Protein AF-A0A7V7T1B3-F1 (afdb_monomer_lite)

Structure (mmCIF, N/CA/C/O backbone):
data_AF-A0A7V7T1B3-F1
#
_entry.id   AF-A0A7V7T1B3-F1
#
loop_
_atom_site.group_PDB
_atom_site.id
_atom_site.type_symbol
_atom_site.label_atom_id
_atom_site.label_alt_id
_atom_site.label_comp_id
_atom_site.label_asym_id
_atom_site.label_entity_id
_atom_site.label_seq_id
_atom_site.pdbx_PDB_ins_code
_atom_site.Cartn_x
_atom_site.Cartn_y
_atom_site.Cartn_z
_atom_site.occupancy
_atom_site.B_iso_or_equiv
_atom_site.auth_seq_id
_atom_site.auth_comp_id
_atom_site.auth_asym_id
_atom_site.auth_atom_id
_atom_site.pdbx_PDB_model_num
ATOM 1 N N . MET A 1 1 ? -8.221 16.786 64.136 1.00 40.62 1 MET A N 1
ATOM 2 C CA . MET A 1 1 ? -9.327 16.725 63.156 1.00 40.62 1 MET A CA 1
ATOM 3 C C . MET A 1 1 ? -8.790 16.160 61.850 1.00 40.62 1 MET A C 1
ATOM 5 O O . MET A 1 1 ? -7.935 16.781 61.239 1.00 40.62 1 MET A O 1
ATOM 9 N N . LYS A 1 2 ? -9.221 14.949 61.478 1.00 42.09 2 LYS A N 1
ATOM 10 C CA . LYS A 1 2 ? -8.968 14.3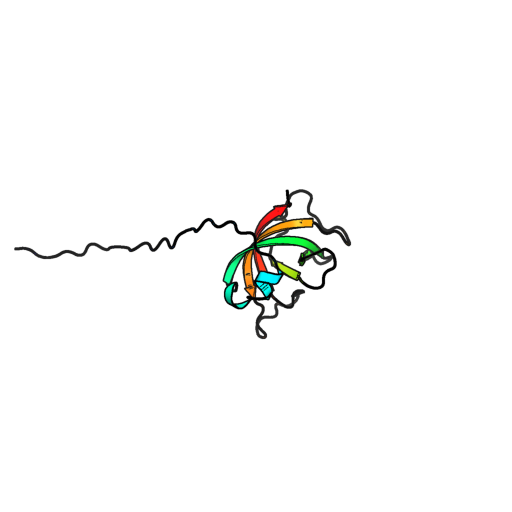33 60.164 1.00 42.09 2 LYS A CA 1
ATOM 11 C C . LYS A 1 2 ? -9.886 14.993 59.128 1.00 42.09 2 LYS A C 1
ATOM 13 O O . LYS A 1 2 ? -11.065 15.125 59.444 1.00 42.09 2 LYS A O 1
ATOM 18 N N . LYS A 1 3 ? -9.356 15.385 57.960 1.00 41.81 3 LYS A N 1
ATOM 19 C CA . LYS A 1 3 ? -10.028 15.752 56.682 1.00 41.81 3 LYS A CA 1
ATOM 20 C C . LYS A 1 3 ? -8.954 16.416 55.792 1.00 41.81 3 LYS A C 1
ATOM 22 O O . LYS A 1 3 ? -8.226 17.247 56.303 1.00 41.81 3 LYS A O 1
ATOM 27 N N . MET A 1 4 ? -8.765 16.149 54.507 1.00 45.78 4 MET A N 1
ATOM 28 C CA . MET A 1 4 ? -9.411 15.236 53.579 1.00 45.78 4 MET A CA 1
ATOM 29 C C . MET A 1 4 ? -8.449 15.057 52.387 1.00 45.78 4 MET A C 1
ATOM 31 O O . MET A 1 4 ? -7.818 16.007 51.933 1.00 45.78 4 MET A O 1
ATOM 35 N N . LEU A 1 5 ? -8.333 13.810 51.947 1.00 47.59 5 LEU A N 1
ATOM 36 C CA . LEU A 1 5 ? -7.672 13.310 50.741 1.00 47.59 5 LEU A CA 1
ATOM 37 C C . LEU A 1 5 ? -8.282 13.951 49.486 1.00 47.59 5 LEU A C 1
ATOM 39 O O . LEU A 1 5 ? -9.501 13.889 49.384 1.00 47.59 5 LEU A O 1
ATOM 43 N N . ILE A 1 6 ? -7.476 14.411 48.518 1.00 54.66 6 ILE A N 1
ATOM 44 C CA . ILE A 1 6 ? -7.747 14.201 47.079 1.00 54.66 6 ILE A CA 1
ATOM 45 C C . ILE A 1 6 ? -6.403 14.017 46.360 1.00 54.66 6 ILE A C 1
ATOM 47 O O . ILE A 1 6 ? -5.783 14.951 45.858 1.00 54.66 6 ILE A O 1
ATOM 51 N N . THR A 1 7 ? -5.946 12.770 46.342 1.00 49.41 7 THR A N 1
ATOM 52 C CA . THR A 1 7 ? -4.875 12.293 45.470 1.00 49.41 7 THR A CA 1
ATOM 53 C C . THR A 1 7 ? -5.457 12.180 44.062 1.00 49.41 7 THR A C 1
ATOM 55 O O . THR A 1 7 ? -6.297 11.316 43.814 1.00 49.41 7 THR A O 1
ATOM 58 N N . TYR A 1 8 ? -5.049 13.054 43.142 1.00 49.12 8 TYR A N 1
ATOM 59 C CA . TYR A 1 8 ? -5.346 12.893 41.718 1.00 49.12 8 TYR A CA 1
ATOM 60 C C . TYR A 1 8 ? -4.586 11.668 41.197 1.00 49.12 8 TYR A C 1
ATOM 62 O O . TYR A 1 8 ? -3.420 11.743 40.815 1.00 49.12 8 TYR A O 1
ATOM 70 N N . ILE A 1 9 ? -5.255 10.517 41.211 1.00 52.91 9 ILE A N 1
ATOM 71 C CA . ILE A 1 9 ? -4.835 9.333 40.469 1.00 52.91 9 ILE A CA 1
ATOM 72 C C . ILE A 1 9 ? -5.116 9.643 39.000 1.00 52.91 9 ILE A C 1
ATOM 74 O O . ILE A 1 9 ? -6.204 9.393 38.486 1.00 52.91 9 ILE A O 1
ATOM 78 N N . ILE A 1 10 ? -4.135 10.236 38.322 1.00 56.66 10 ILE A N 1
ATOM 79 C CA . ILE A 1 10 ? -4.103 10.234 36.863 1.00 56.66 10 ILE A CA 1
ATOM 80 C C . ILE A 1 10 ? -3.784 8.791 36.478 1.00 56.66 10 ILE A C 1
ATOM 82 O O . ILE A 1 10 ? -2.629 8.372 36.439 1.00 56.66 10 ILE A O 1
ATOM 86 N N . ALA A 1 11 ? -4.839 8.007 36.265 1.00 46.81 11 ALA A N 1
ATOM 87 C CA . ALA A 1 11 ? -4.757 6.707 35.630 1.00 46.81 11 ALA A CA 1
ATOM 88 C C . ALA A 1 11 ? -4.307 6.928 34.182 1.00 46.81 11 ALA A C 1
ATOM 90 O O . ALA A 1 11 ? -5.117 7.082 33.268 1.00 46.81 11 ALA A O 1
ATOM 91 N N . ILE A 1 12 ? -2.990 6.988 33.979 1.00 56.41 12 ILE A N 1
ATOM 92 C CA . ILE A 1 12 ? -2.389 6.866 32.659 1.00 56.41 12 ILE A CA 1
ATOM 93 C C . ILE A 1 12 ? -2.634 5.418 32.235 1.00 56.41 12 ILE A C 1
ATOM 95 O O . ILE A 1 12 ? -1.861 4.513 32.544 1.00 56.41 12 ILE A O 1
ATOM 99 N N . PHE A 1 13 ? -3.754 5.199 31.551 1.00 51.97 13 PHE A N 1
ATOM 100 C CA . PHE A 1 13 ? -4.000 4.006 30.757 1.00 51.97 13 PHE A CA 1
ATOM 101 C C . PHE A 1 13 ? -2.987 3.991 29.606 1.00 51.97 13 PHE A C 1
ATOM 103 O O . PHE A 1 13 ? -3.283 4.365 28.474 1.00 51.97 13 PHE A O 1
ATOM 110 N N . ILE A 1 14 ? -1.764 3.542 29.897 1.00 53.47 14 ILE A N 1
ATOM 111 C CA . ILE A 1 14 ? -0.850 3.025 28.882 1.00 53.47 14 ILE A CA 1
ATOM 112 C C . ILE A 1 14 ? -1.411 1.651 28.505 1.00 53.47 14 ILE A C 1
ATOM 114 O O . ILE A 1 14 ? -0.941 0.615 28.970 1.00 53.47 14 ILE A O 1
ATOM 118 N N . ILE A 1 15 ? -2.501 1.645 27.730 1.00 49.38 15 ILE A N 1
ATOM 119 C CA . ILE A 1 15 ? -2.992 0.426 27.087 1.00 49.38 15 ILE A CA 1
ATOM 120 C C . ILE A 1 15 ? -1.842 -0.060 26.214 1.00 49.38 15 ILE A C 1
ATOM 122 O O . ILE A 1 15 ? -1.356 0.656 25.339 1.00 49.38 15 ILE A O 1
ATOM 126 N N . GLY A 1 16 ? -1.353 -1.240 26.581 1.00 41.12 16 GLY A N 1
ATOM 127 C CA . GLY A 1 16 ? -0.029 -1.722 26.253 1.00 41.12 16 GLY A CA 1
ATOM 128 C C . GLY A 1 16 ? 0.325 -1.638 24.775 1.00 41.12 16 GLY A C 1
ATOM 129 O O . GLY A 1 16 ? -0.443 -2.018 23.890 1.00 41.12 16 GLY A O 1
ATOM 130 N N . CYS A 1 17 ? 1.573 -1.252 24.530 1.00 46.88 17 CYS A N 1
ATOM 131 C CA . CYS A 1 17 ? 2.295 -1.669 23.343 1.00 46.88 17 CYS A CA 1
ATOM 132 C C . CYS A 1 17 ? 2.440 -3.196 23.388 1.00 46.88 17 CYS A C 1
ATOM 134 O O . CYS A 1 17 ? 3.463 -3.725 23.821 1.00 46.88 17 CYS A O 1
ATOM 136 N N . SER A 1 18 ? 1.410 -3.923 22.947 1.00 38.62 18 SER A N 1
ATOM 137 C CA . SER A 1 18 ? 1.606 -5.290 22.485 1.00 38.62 18 SER A CA 1
ATOM 138 C C . SER A 1 18 ? 2.481 -5.181 21.245 1.00 38.62 18 SER A C 1
ATOM 140 O O . SER A 1 18 ? 2.028 -4.820 20.161 1.00 38.62 18 SER A O 1
ATOM 142 N N . ASN A 1 19 ? 3.775 -5.418 21.441 1.00 40.50 19 ASN A N 1
ATOM 143 C CA . ASN A 1 19 ? 4.806 -5.411 20.414 1.00 40.50 19 ASN A CA 1
ATOM 144 C C . ASN A 1 19 ? 4.682 -6.676 19.547 1.00 40.50 19 ASN A C 1
ATOM 146 O O . ASN A 1 19 ? 5.651 -7.384 19.292 1.00 40.50 19 ASN A O 1
ATOM 150 N N . ASN A 1 20 ? 3.459 -6.996 19.129 1.00 42.91 20 ASN A N 1
ATOM 151 C CA . ASN A 1 20 ? 3.188 -8.089 18.229 1.00 42.91 20 ASN A CA 1
ATOM 152 C C . ASN A 1 20 ? 3.460 -7.563 16.820 1.00 42.91 20 ASN A C 1
ATOM 154 O O . ASN A 1 20 ? 2.566 -7.047 16.149 1.00 42.91 20 ASN A O 1
ATOM 158 N N . ARG A 1 21 ? 4.723 -7.635 16.382 1.00 58.81 21 ARG A N 1
ATOM 159 C CA . ARG A 1 21 ? 5.131 -7.366 14.991 1.00 58.81 21 ARG A CA 1
ATOM 160 C C . ARG A 1 21 ? 4.640 -8.489 14.068 1.00 58.81 21 ARG A C 1
ATOM 162 O O . ARG A 1 21 ? 5.402 -9.049 13.288 1.00 58.81 21 ARG A O 1
ATOM 169 N N . ASN A 1 22 ? 3.362 -8.836 14.167 1.00 72.25 22 ASN A N 1
ATOM 170 C CA . ASN A 1 22 ? 2.727 -9.752 13.246 1.00 72.25 22 ASN A CA 1
ATOM 171 C C . ASN A 1 22 ? 2.463 -8.984 11.961 1.00 72.25 22 ASN A C 1
ATOM 173 O O . ASN A 1 22 ? 1.529 -8.189 11.866 1.00 72.25 22 ASN A O 1
ATOM 177 N N . THR A 1 23 ? 3.335 -9.214 10.987 1.00 83.50 23 THR A N 1
ATOM 178 C CA . THR A 1 23 ? 3.088 -8.800 9.612 1.00 83.50 23 THR A CA 1
ATOM 179 C C . THR A 1 23 ? 1.833 -9.525 9.133 1.00 83.50 23 THR A C 1
ATOM 181 O O . THR A 1 23 ? 1.788 -10.754 9.133 1.00 83.50 23 THR A O 1
ATOM 184 N N . ILE A 1 24 ? 0.796 -8.773 8.780 1.00 92.50 24 ILE A N 1
ATOM 185 C CA . ILE A 1 24 ? -0.451 -9.312 8.229 1.00 92.50 24 ILE A CA 1
ATOM 186 C C . ILE A 1 24 ? -0.439 -9.196 6.703 1.00 92.50 24 ILE A C 1
ATOM 188 O O . ILE A 1 24 ? 0.307 -8.398 6.137 1.00 92.50 24 ILE A O 1
ATOM 192 N N . THR A 1 25 ? -1.239 -10.017 6.027 1.00 92.75 25 THR A N 1
ATOM 193 C CA . THR A 1 25 ? -1.378 -9.974 4.566 1.00 92.75 25 THR A CA 1
ATOM 194 C C . THR A 1 25 ? -2.415 -8.938 4.148 1.00 92.75 25 THR A C 1
ATOM 196 O O . THR A 1 25 ? -3.326 -8.623 4.913 1.00 92.75 25 THR A O 1
ATOM 199 N N . ILE A 1 26 ? -2.305 -8.448 2.911 1.00 94.75 26 ILE A N 1
ATOM 200 C CA . ILE A 1 26 ? -3.295 -7.538 2.318 1.00 94.75 26 ILE A CA 1
ATOM 201 C C . ILE A 1 26 ? -4.682 -8.191 2.286 1.00 94.75 26 ILE A C 1
ATOM 203 O O . ILE A 1 26 ? -5.634 -7.570 2.741 1.00 94.75 26 ILE A O 1
ATOM 207 N N . SER A 1 27 ? -4.789 -9.463 1.872 1.00 94.12 27 SER A N 1
ATOM 208 C CA . SER A 1 27 ? -6.068 -10.194 1.900 1.00 94.12 27 SER A CA 1
ATOM 209 C C . SER A 1 27 ? -6.696 -10.191 3.286 1.00 94.12 27 SER A C 1
ATOM 211 O O . SER A 1 27 ? -7.857 -9.856 3.423 1.00 94.12 27 SER A O 1
ATOM 213 N N . LYS A 1 28 ? -5.917 -10.442 4.347 1.00 94.62 28 LYS A N 1
ATOM 214 C CA . LYS A 1 28 ? -6.454 -10.442 5.713 1.00 94.62 28 LYS A CA 1
ATOM 215 C C . LYS A 1 28 ? -6.993 -9.076 6.140 1.00 94.62 28 LYS A C 1
ATOM 217 O O . LYS A 1 28 ? -7.943 -9.032 6.920 1.00 94.62 28 LYS A O 1
ATOM 222 N N . VAL A 1 29 ? -6.366 -7.991 5.677 1.00 95.19 29 VAL A N 1
ATOM 223 C CA . VAL A 1 29 ? -6.855 -6.624 5.910 1.00 95.19 29 VAL A CA 1
ATOM 224 C C . VAL A 1 29 ? -8.192 -6.427 5.208 1.00 95.19 29 VAL A C 1
ATOM 226 O O . VAL A 1 29 ? -9.134 -5.993 5.854 1.00 95.19 29 VAL A O 1
ATOM 229 N N . ILE A 1 30 ? -8.283 -6.810 3.935 1.00 94.38 30 ILE A N 1
ATOM 230 C CA . ILE A 1 30 ? -9.491 -6.673 3.111 1.00 94.38 30 ILE A CA 1
ATOM 231 C C . ILE A 1 30 ? -10.639 -7.538 3.648 1.00 94.38 30 ILE A C 1
ATOM 233 O O . ILE A 1 30 ? -11.728 -7.030 3.886 1.00 94.38 30 ILE A O 1
ATOM 237 N N . ASP A 1 31 ? -10.379 -8.813 3.944 1.00 95.38 31 ASP A N 1
ATOM 238 C CA . ASP A 1 31 ? -11.371 -9.764 4.465 1.00 95.38 31 ASP A CA 1
ATOM 239 C C . ASP A 1 31 ? -11.932 -9.348 5.838 1.00 95.38 31 ASP A C 1
ATOM 241 O O . ASP A 1 31 ? -12.930 -9.892 6.302 1.00 95.38 31 ASP A O 1
ATOM 245 N N . ASN A 1 32 ? -11.257 -8.430 6.541 1.00 95.44 32 ASN A N 1
ATOM 246 C CA . ASN A 1 32 ? -11.646 -7.948 7.865 1.00 95.44 32 ASN A CA 1
ATOM 247 C C . ASN A 1 32 ? -11.535 -6.416 7.937 1.00 95.44 32 ASN A C 1
ATOM 249 O O . ASN A 1 32 ? -10.985 -5.883 8.905 1.00 95.44 32 ASN A O 1
ATOM 253 N N . ILE A 1 33 ? -12.013 -5.718 6.906 1.00 93.56 33 ILE A N 1
ATOM 254 C CA . ILE A 1 33 ? -11.764 -4.284 6.712 1.00 93.56 33 ILE A CA 1
ATOM 255 C C . ILE A 1 33 ? -12.180 -3.432 7.922 1.00 93.56 33 ILE A C 1
ATOM 257 O O . ILE A 1 33 ? -11.353 -2.691 8.459 1.00 93.56 33 ILE A O 1
ATOM 261 N N . ASP A 1 34 ? -13.374 -3.675 8.472 1.00 94.06 34 ASP A N 1
ATOM 262 C CA . ASP A 1 34 ? -13.912 -2.959 9.638 1.00 94.06 34 ASP A CA 1
ATOM 263 C C . ASP A 1 34 ? -13.042 -3.120 10.890 1.00 94.06 34 ASP A C 1
ATOM 265 O O . ASP A 1 34 ? -12.910 -2.219 11.719 1.00 94.06 34 ASP A O 1
ATOM 269 N N . LYS A 1 35 ? -12.410 -4.288 11.049 1.00 95.12 35 LYS A N 1
ATOM 270 C CA . LYS A 1 35 ? -11.532 -4.572 12.192 1.00 95.12 35 LYS A CA 1
ATOM 271 C C . LYS A 1 35 ? -10.248 -3.751 12.128 1.00 95.12 35 LYS A C 1
ATOM 273 O O . LYS A 1 35 ? -9.675 -3.422 13.174 1.00 95.12 35 LYS A O 1
ATOM 278 N N . TYR A 1 36 ? -9.753 -3.508 10.919 1.00 95.31 36 TYR A N 1
ATOM 279 C CA . TYR A 1 36 ? -8.483 -2.836 10.686 1.00 95.31 36 TYR A CA 1
ATOM 280 C C . TYR A 1 36 ? -8.637 -1.342 10.421 1.00 95.31 36 TYR A C 1
ATOM 282 O O . TYR A 1 36 ? -7.632 -0.630 10.493 1.00 95.31 36 TYR A O 1
ATOM 290 N N . ASP A 1 37 ? -9.852 -0.851 10.175 1.00 95.31 37 ASP A N 1
ATOM 291 C CA . ASP A 1 37 ? -10.089 0.572 9.974 1.00 95.31 37 ASP A CA 1
ATOM 292 C C . ASP A 1 37 ? -9.610 1.397 11.179 1.00 95.31 37 ASP A C 1
ATOM 294 O O . ASP A 1 37 ? -9.799 1.054 12.352 1.00 95.31 37 ASP A O 1
ATOM 298 N N . ASN A 1 38 ? -8.910 2.490 10.882 1.00 95.06 38 ASN A N 1
ATOM 299 C CA . ASN A 1 38 ? -8.237 3.358 11.847 1.00 95.06 38 ASN A CA 1
ATOM 300 C C . ASN A 1 38 ? -7.167 2.670 12.718 1.00 95.06 38 ASN A C 1
ATOM 302 O O . ASN A 1 38 ? -6.704 3.264 13.699 1.00 95.06 38 ASN A O 1
ATOM 306 N N . LYS A 1 39 ? -6.739 1.441 12.399 1.00 95.94 39 LYS A N 1
ATOM 307 C CA . LYS A 1 39 ? -5.694 0.728 13.148 1.00 95.94 39 LYS A CA 1
ATOM 308 C C . LYS A 1 39 ? -4.331 0.878 12.495 1.00 95.94 39 LYS A C 1
ATOM 310 O O . LYS A 1 39 ? -4.192 0.977 11.278 1.00 95.94 39 LYS A O 1
ATOM 315 N N . VAL A 1 40 ? -3.294 0.852 13.332 1.00 96.81 40 VAL A N 1
ATOM 316 C CA . VAL A 1 40 ? -1.920 0.697 12.851 1.00 96.81 40 VAL A CA 1
ATOM 317 C C . VAL A 1 40 ? -1.723 -0.755 12.432 1.00 96.81 40 VAL A C 1
ATOM 319 O O . VAL A 1 40 ? -1.872 -1.660 13.251 1.00 96.81 40 VAL A O 1
ATOM 322 N N . ILE A 1 41 ? -1.358 -0.965 11.173 1.00 96.38 41 ILE A N 1
ATOM 323 C CA . ILE A 1 41 ? -1.067 -2.277 10.602 1.00 96.38 41 ILE A CA 1
ATOM 324 C C . ILE A 1 41 ? 0.368 -2.330 10.081 1.00 96.38 41 ILE A C 1
ATOM 326 O O . ILE A 1 41 ? 0.964 -1.302 9.762 1.00 96.38 41 ILE A O 1
ATOM 330 N N . THR A 1 42 ? 0.927 -3.539 10.013 1.00 97.25 42 THR A N 1
ATOM 331 C CA . THR A 1 42 ? 2.198 -3.821 9.334 1.00 97.25 42 THR A CA 1
ATOM 332 C C . THR A 1 42 ? 1.950 -4.884 8.280 1.00 97.25 42 THR A C 1
ATOM 334 O O . THR A 1 42 ? 1.518 -5.983 8.618 1.00 97.25 42 THR A O 1
ATOM 337 N N . VAL A 1 43 ? 2.190 -4.549 7.016 1.00 96.69 43 VAL A N 1
ATOM 338 C CA . VAL A 1 43 ? 1.816 -5.359 5.855 1.00 96.69 43 VAL A CA 1
ATOM 339 C C . VAL A 1 43 ? 3.014 -5.539 4.940 1.00 96.69 43 VAL A C 1
ATOM 341 O O . VAL A 1 43 ? 3.693 -4.570 4.605 1.00 96.69 43 VAL A O 1
ATOM 344 N N . LYS A 1 44 ? 3.263 -6.778 4.516 1.00 96.00 44 LYS A N 1
ATOM 345 C CA . LYS A 1 44 ? 4.227 -7.089 3.455 1.00 96.00 44 LYS A CA 1
ATOM 346 C C . LYS A 1 44 ? 3.501 -7.142 2.115 1.00 96.00 44 LYS A C 1
ATOM 348 O O . LYS A 1 44 ? 2.421 -7.723 2.027 1.00 96.00 44 LYS A O 1
ATOM 353 N N . GLY A 1 45 ? 4.107 -6.567 1.086 1.00 96.69 45 GLY A N 1
ATOM 354 C CA . GLY A 1 4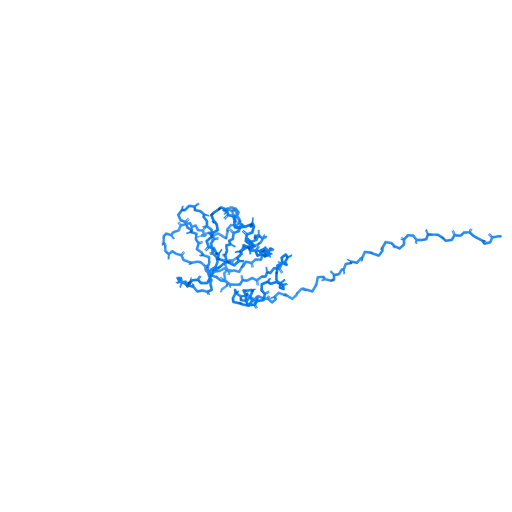5 ? 3.571 -6.586 -0.268 1.00 96.69 45 GLY A CA 1
ATOM 355 C C . GLY A 1 45 ? 4.567 -6.050 -1.287 1.00 96.69 45 GLY A C 1
ATOM 356 O O . GLY A 1 45 ? 5.754 -5.885 -1.003 1.00 96.69 45 GLY A O 1
ATOM 357 N N . PHE A 1 46 ? 4.066 -5.769 -2.482 1.00 98.00 46 PHE A N 1
ATOM 358 C CA . PHE A 1 46 ? 4.845 -5.293 -3.614 1.00 98.00 46 PHE A CA 1
ATOM 359 C C . PHE A 1 46 ? 4.451 -3.854 -3.939 1.00 98.00 46 PHE A C 1
ATOM 361 O O . PHE A 1 46 ? 3.366 -3.593 -4.448 1.00 98.00 46 PHE A O 1
ATOM 368 N N . LEU A 1 47 ? 5.333 -2.910 -3.627 1.00 97.75 47 LEU A N 1
ATOM 369 C CA . LEU A 1 47 ? 5.168 -1.503 -3.961 1.00 97.75 47 LEU A CA 1
ATOM 370 C C . LEU A 1 47 ? 5.337 -1.300 -5.469 1.00 97.75 47 LEU A C 1
ATOM 372 O O . LEU A 1 47 ? 6.380 -1.647 -6.026 1.00 97.75 47 LEU A O 1
ATOM 376 N N . LYS A 1 48 ? 4.359 -0.646 -6.092 1.00 97.38 48 LYS A N 1
ATOM 377 C CA . LYS A 1 48 ? 4.473 -0.035 -7.419 1.00 97.38 48 LYS A CA 1
ATOM 378 C C . LYS A 1 48 ? 4.360 1.476 -7.276 1.00 97.38 48 LYS A C 1
ATOM 380 O O . LYS A 1 48 ? 3.472 1.970 -6.581 1.00 97.38 48 LYS A O 1
ATOM 385 N N . ILE A 1 49 ? 5.252 2.197 -7.947 1.00 96.38 49 ILE A N 1
ATOM 386 C CA . ILE A 1 49 ? 5.140 3.644 -8.134 1.00 96.38 49 ILE A CA 1
ATOM 387 C C . ILE A 1 49 ? 4.578 3.851 -9.539 1.00 96.38 49 ILE A C 1
ATOM 389 O O . ILE A 1 49 ? 5.131 3.324 -10.503 1.00 96.38 49 ILE A O 1
ATOM 393 N N . HIS A 1 50 ? 3.462 4.560 -9.649 1.00 93.19 50 HIS A N 1
ATOM 394 C CA . HIS A 1 50 ? 2.811 4.871 -10.922 1.00 93.19 50 HIS A CA 1
ATOM 395 C C . HIS A 1 50 ? 3.413 6.137 -11.541 1.00 93.19 50 HIS A C 1
ATOM 397 O O . HIS A 1 50 ? 4.070 6.910 -10.846 1.00 93.19 50 HIS A O 1
ATOM 403 N N . GLU A 1 51 ? 3.173 6.368 -12.832 1.00 90.62 51 GLU A N 1
ATOM 404 C CA . GLU A 1 51 ? 3.741 7.501 -13.588 1.00 90.62 51 GLU A CA 1
ATOM 405 C C . GLU A 1 51 ? 3.424 8.863 -12.951 1.00 90.62 51 GLU A C 1
ATOM 407 O O . GLU A 1 51 ? 4.292 9.722 -12.834 1.00 90.62 51 GLU A O 1
ATOM 412 N N . MET A 1 52 ? 2.208 9.017 -12.422 1.00 88.75 52 MET A N 1
ATOM 413 C CA . MET A 1 52 ? 1.766 10.218 -11.702 1.00 88.75 52 MET A CA 1
ATOM 414 C C . MET A 1 52 ? 2.273 10.297 -10.247 1.00 88.75 52 MET A C 1
ATOM 416 O O . MET A 1 52 ? 1.868 11.167 -9.481 1.00 88.75 52 MET A O 1
ATOM 420 N N . GLY A 1 53 ? 3.150 9.381 -9.826 1.00 90.00 53 GLY A N 1
ATOM 421 C CA . GLY A 1 53 ? 3.753 9.356 -8.492 1.00 90.00 53 GLY A CA 1
ATOM 422 C C . GLY A 1 53 ? 2.893 8.719 -7.394 1.00 90.00 53 GLY A C 1
ATOM 423 O O . GLY A 1 53 ? 3.352 8.645 -6.243 1.00 90.00 53 GLY A O 1
ATOM 424 N N . TYR A 1 54 ? 1.690 8.231 -7.725 1.00 91.62 54 TYR A N 1
ATOM 425 C CA . TYR A 1 54 ? 0.873 7.405 -6.830 1.00 91.62 54 TYR A CA 1
ATOM 426 C C . TYR A 1 54 ? 1.598 6.112 -6.479 1.00 91.62 54 TYR A C 1
ATOM 428 O O . TYR A 1 54 ? 2.451 5.628 -7.225 1.00 91.62 54 TYR A O 1
ATOM 436 N N . LYS A 1 55 ? 1.278 5.557 -5.316 1.00 95.44 55 LYS A N 1
ATOM 437 C CA . LYS A 1 55 ? 1.975 4.402 -4.762 1.00 95.44 55 LYS A CA 1
ATOM 438 C C . LYS A 1 55 ? 0.927 3.410 -4.308 1.00 95.44 55 LYS A C 1
ATOM 440 O O . LYS A 1 55 ? 0.081 3.759 -3.494 1.00 95.44 55 LYS A O 1
ATOM 445 N N . SER A 1 56 ? 1.017 2.192 -4.811 1.00 96.38 56 SER A N 1
ATOM 446 C CA . SER A 1 56 ? 0.100 1.120 -4.441 1.00 96.38 56 SER A CA 1
ATOM 447 C C . SER A 1 56 ? 0.897 -0.077 -3.952 1.00 96.38 56 SER A C 1
ATOM 449 O O . SER A 1 56 ? 1.994 -0.356 -4.443 1.00 96.38 56 SER A O 1
ATOM 451 N N . LEU A 1 57 ? 0.347 -0.772 -2.967 1.00 97.75 57 LEU A N 1
ATOM 452 C CA . LEU A 1 57 ? 0.898 -1.985 -2.395 1.00 97.75 57 LEU A CA 1
ATOM 453 C C . LEU A 1 57 ? 0.064 -3.170 -2.859 1.00 97.75 57 LEU A C 1
ATOM 455 O O . LEU A 1 57 ? -1.096 -3.297 -2.487 1.00 97.75 57 LEU A O 1
ATOM 459 N N . PHE A 1 58 ? 0.673 -4.039 -3.650 1.00 97.56 58 PHE A N 1
ATOM 460 C CA . PHE A 1 58 ? 0.043 -5.219 -4.219 1.00 97.56 58 PHE A CA 1
ATOM 461 C C . PHE A 1 58 ? 0.327 -6.464 -3.384 1.00 97.56 58 PHE A C 1
ATOM 463 O O . PHE A 1 58 ? 1.396 -6.582 -2.778 1.00 97.56 58 PHE A O 1
ATOM 470 N N . ILE A 1 59 ? -0.588 -7.435 -3.402 1.00 95.06 59 ILE A N 1
ATOM 471 C CA . ILE A 1 59 ? -0.328 -8.747 -2.788 1.00 95.06 59 ILE A CA 1
ATOM 472 C C . ILE A 1 59 ? 0.721 -9.552 -3.566 1.00 95.06 59 ILE A C 1
ATOM 474 O O . ILE A 1 59 ? 1.556 -10.227 -2.966 1.00 95.06 59 ILE A O 1
ATOM 478 N N . ALA A 1 60 ? 0.710 -9.425 -4.891 1.00 94.56 60 ALA A N 1
ATOM 479 C CA . ALA A 1 60 ? 1.677 -9.988 -5.823 1.00 94.56 60 ALA A CA 1
ATOM 480 C C . ALA A 1 60 ? 1.826 -9.040 -7.029 1.00 94.56 60 ALA A C 1
ATOM 482 O O . ALA A 1 60 ? 0.894 -8.281 -7.313 1.00 94.56 60 ALA A O 1
ATOM 483 N N . PRO A 1 61 ? 2.961 -9.048 -7.750 1.00 94.44 61 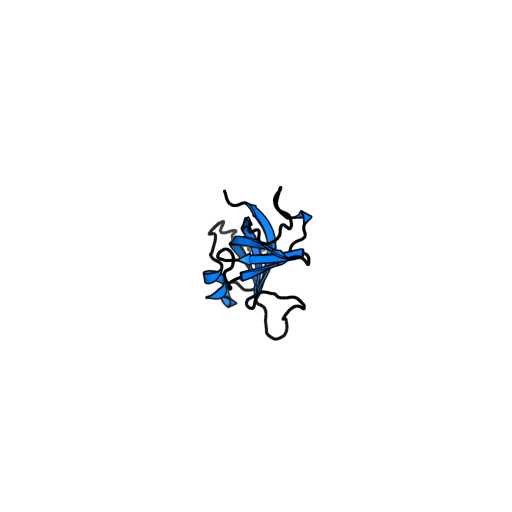PRO A N 1
ATOM 484 C CA . PRO A 1 61 ? 3.121 -8.234 -8.953 1.00 94.44 61 PRO A CA 1
ATOM 485 C C . PRO A 1 61 ? 1.977 -8.467 -9.952 1.00 94.44 61 PRO A C 1
ATOM 487 O O . PRO A 1 61 ? 1.635 -9.612 -10.232 1.00 94.44 61 PRO A O 1
ATOM 490 N N . ASN A 1 62 ? 1.411 -7.384 -10.493 1.00 89.31 62 ASN A N 1
ATOM 491 C CA . ASN A 1 62 ? 0.292 -7.394 -11.453 1.00 89.31 62 ASN A CA 1
ATOM 492 C C . ASN A 1 62 ? -1.013 -8.060 -10.969 1.00 89.31 62 ASN A C 1
ATOM 494 O O . ASN A 1 62 ? -1.845 -8.416 -11.796 1.00 89.31 62 ASN A O 1
ATOM 498 N N . HIS A 1 63 ? -1.206 -8.241 -9.663 1.00 93.31 63 HIS A N 1
ATOM 499 C CA . HIS A 1 63 ? -2.482 -8.711 -9.122 1.00 93.31 63 HIS A CA 1
ATOM 500 C C . HIS A 1 63 ? -3.491 -7.556 -9.017 1.00 93.31 63 HIS A C 1
ATOM 502 O O . HIS A 1 63 ? -3.101 -6.433 -8.728 1.00 93.31 63 HIS A O 1
ATOM 508 N N . ASP A 1 64 ? -4.791 -7.823 -9.127 1.00 91.50 64 ASP A N 1
ATOM 509 C CA . ASP A 1 64 ? -5.819 -6.768 -9.007 1.00 91.50 64 ASP A CA 1
ATOM 510 C C . ASP A 1 64 ? -6.077 -6.313 -7.557 1.00 91.50 64 ASP A C 1
ATOM 512 O O . ASP A 1 64 ? -6.748 -5.319 -7.306 1.00 91.50 64 ASP A O 1
ATOM 516 N N . VAL A 1 65 ? -5.522 -7.029 -6.574 1.00 93.56 65 VAL A N 1
ATOM 517 C CA . VAL A 1 65 ? -5.756 -6.772 -5.151 1.00 93.56 65 VAL A CA 1
ATOM 518 C C . VAL A 1 65 ? -4.607 -5.934 -4.611 1.00 93.56 65 VAL A C 1
ATOM 520 O O . VAL A 1 65 ? -3.465 -6.401 -4.495 1.00 93.56 65 VAL A O 1
ATOM 523 N N . LEU A 1 66 ? -4.926 -4.688 -4.271 1.00 95.88 66 LEU A N 1
ATOM 524 C CA . LEU A 1 66 ? -3.968 -3.680 -3.834 1.00 95.88 66 LEU A CA 1
ATOM 525 C C . LEU A 1 66 ? -4.570 -2.733 -2.792 1.00 95.88 66 LEU A C 1
ATOM 527 O O . LEU A 1 66 ? -5.783 -2.557 -2.723 1.00 95.88 66 LEU A O 1
ATOM 531 N N . LEU A 1 67 ? -3.701 -2.084 -2.020 1.00 96.12 67 LEU A N 1
ATOM 532 C CA . LEU A 1 67 ? -4.028 -0.946 -1.157 1.00 96.12 67 LEU A CA 1
ATOM 533 C C . LEU A 1 67 ? -3.256 0.286 -1.616 1.00 96.12 67 LEU A C 1
ATOM 535 O O . LEU A 1 67 ? -2.091 0.176 -2.005 1.00 96.12 67 LEU A O 1
ATOM 539 N N . ASP A 1 68 ? -3.863 1.463 -1.519 1.00 95.88 68 ASP A N 1
ATOM 540 C CA . ASP A 1 68 ? -3.153 2.708 -1.791 1.00 95.88 68 ASP A CA 1
ATOM 541 C C . ASP A 1 68 ? -2.210 3.063 -0.642 1.00 95.88 68 ASP A C 1
ATOM 543 O O . ASP A 1 68 ? -2.420 2.695 0.516 1.00 95.88 68 ASP A O 1
ATOM 547 N N . LEU A 1 69 ? -1.139 3.790 -0.949 1.00 96.31 69 LEU A N 1
ATOM 548 C CA . LEU A 1 69 ? -0.165 4.246 0.032 1.00 96.31 69 LEU A CA 1
ATOM 549 C C . LEU A 1 69 ? -0.045 5.770 0.002 1.00 96.31 69 LEU A C 1
ATOM 551 O O . LEU A 1 69 ? 0.384 6.360 -0.992 1.00 96.31 69 LEU A O 1
ATOM 555 N N . SER A 1 70 ? -0.328 6.407 1.138 1.00 95.12 70 SER A N 1
ATOM 556 C CA . SER A 1 70 ? -0.044 7.828 1.342 1.00 95.12 70 SER A CA 1
ATOM 557 C C . SER A 1 70 ? 1.330 7.990 1.985 1.00 95.12 70 SER A C 1
ATOM 559 O O . SER A 1 70 ? 1.506 7.721 3.177 1.00 95.12 70 SER A O 1
ATOM 561 N N . LEU A 1 71 ? 2.314 8.392 1.177 1.00 94.12 71 LEU A N 1
ATOM 562 C CA . LEU A 1 71 ? 3.658 8.757 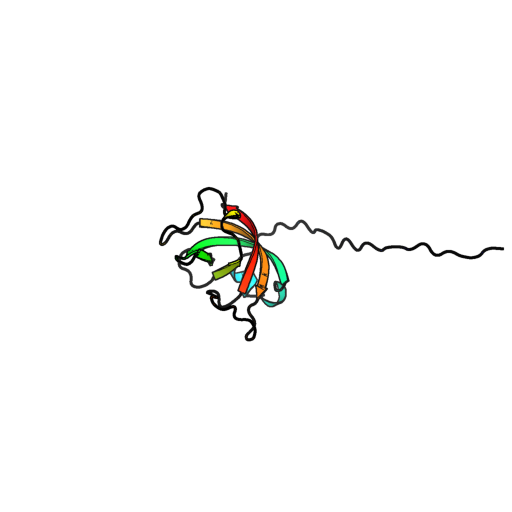1.624 1.00 94.12 71 LEU A CA 1
ATOM 563 C C . LEU A 1 71 ? 4.351 9.730 0.677 1.00 94.12 71 LEU A C 1
ATOM 565 O O . LEU A 1 71 ? 4.218 9.658 -0.551 1.00 94.12 71 LEU A O 1
ATOM 569 N N . HIS A 1 72 ? 5.191 10.575 1.267 1.00 89.44 72 HIS A N 1
ATOM 570 C CA . HIS A 1 72 ? 6.137 11.389 0.523 1.00 89.44 72 HIS A CA 1
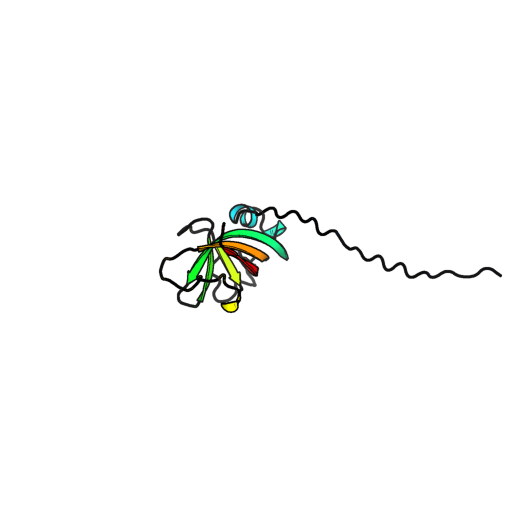ATOM 571 C C . HIS A 1 72 ? 7.267 10.531 -0.047 1.00 89.44 72 HIS A C 1
ATOM 573 O O . HIS A 1 72 ? 7.751 9.598 0.589 1.00 89.44 72 HIS A O 1
ATOM 579 N N . THR A 1 73 ? 7.771 10.912 -1.222 1.00 87.75 73 THR A N 1
ATOM 580 C CA . THR A 1 73 ? 8.913 10.256 -1.883 1.00 87.75 73 THR A CA 1
ATOM 581 C C . THR A 1 73 ? 10.158 10.199 -0.988 1.00 87.75 73 THR A C 1
ATOM 583 O O . THR A 1 73 ? 10.896 9.227 -1.040 1.00 87.75 73 THR A O 1
ATOM 586 N N . LYS A 1 74 ? 10.349 11.181 -0.093 1.00 90.38 74 LYS A N 1
ATOM 587 C CA . LYS A 1 74 ? 11.448 11.202 0.893 1.00 90.38 74 LYS A CA 1
ATOM 588 C C . LYS A 1 74 ? 11.389 10.067 1.927 1.00 90.38 74 LYS A C 1
ATOM 590 O O . LYS A 1 74 ? 12.375 9.834 2.610 1.00 90.38 74 LYS A O 1
ATOM 595 N N . GLN A 1 75 ? 10.238 9.412 2.081 1.00 92.88 75 GLN A N 1
ATOM 596 C CA . GLN A 1 75 ? 10.065 8.278 2.992 1.00 92.88 75 GLN A CA 1
ATOM 597 C C . GLN A 1 75 ? 10.367 6.935 2.315 1.00 92.88 75 GLN A C 1
ATOM 599 O O . GLN A 1 75 ? 10.335 5.914 2.995 1.00 92.88 75 GLN A O 1
ATOM 604 N N . LEU A 1 76 ? 10.603 6.907 0.998 1.00 95.50 76 LEU A N 1
ATOM 605 C CA . LEU A 1 76 ? 10.902 5.668 0.285 1.00 95.50 76 LEU A CA 1
ATOM 606 C C . LEU A 1 76 ? 12.267 5.101 0.709 1.00 95.50 76 LEU A C 1
ATOM 608 O O . LEU A 1 76 ? 13.179 5.878 1.001 1.00 95.50 76 LEU A O 1
ATOM 612 N N . PRO A 1 77 ? 12.430 3.765 0.716 1.00 95.31 77 PRO A N 1
ATOM 613 C CA . PRO A 1 77 ? 13.733 3.149 0.931 1.00 95.31 77 PRO A CA 1
ATOM 614 C C . PRO A 1 77 ? 14.746 3.566 -0.143 1.00 95.31 77 PRO A C 1
ATOM 616 O O . PRO A 1 77 ? 14.379 3.912 -1.268 1.00 95.31 77 PRO A O 1
ATOM 619 N N . GLU A 1 78 ? 16.032 3.490 0.188 1.00 94.25 78 GLU A N 1
ATOM 620 C CA . GLU A 1 78 ? 17.110 3.788 -0.755 1.00 94.25 78 GLU A CA 1
ATOM 621 C C . GLU A 1 78 ? 17.018 2.910 -2.020 1.00 94.25 78 GLU A C 1
ATOM 623 O O . GLU A 1 78 ? 16.684 1.727 -1.956 1.00 94.25 78 GLU A O 1
ATOM 628 N N . GLY A 1 79 ? 17.262 3.505 -3.193 1.00 91.62 79 GLY A N 1
ATOM 629 C CA . GLY A 1 79 ? 17.173 2.819 -4.491 1.00 91.62 79 GLY A CA 1
ATOM 630 C C . GLY A 1 79 ? 15.746 2.573 -5.009 1.00 91.62 79 GLY A C 1
ATOM 631 O O . GLY A 1 79 ? 15.568 2.086 -6.133 1.00 91.62 79 GLY A O 1
ATOM 632 N N . VAL A 1 80 ? 14.717 2.927 -4.234 1.00 96.06 80 VAL A N 1
ATOM 633 C CA . VAL A 1 80 ? 13.321 2.870 -4.674 1.00 96.06 80 VAL A CA 1
ATOM 634 C C . VAL A 1 80 ? 12.961 4.163 -5.397 1.00 96.06 80 VAL A C 1
ATOM 636 O O . VAL A 1 80 ? 12.938 5.245 -4.816 1.00 96.06 80 VAL A O 1
ATOM 639 N N . GLN A 1 81 ? 12.641 4.042 -6.681 1.00 95.44 81 GLN A N 1
ATOM 640 C CA . GLN A 1 81 ? 12.247 5.152 -7.542 1.00 95.44 81 GLN A CA 1
ATOM 641 C C . GLN A 1 81 ? 11.236 4.674 -8.583 1.00 95.44 81 GLN A C 1
ATOM 643 O O . GLN A 1 81 ? 11.031 3.472 -8.758 1.00 95.44 81 GLN A O 1
ATOM 648 N N . TYR A 1 82 ? 10.588 5.610 -9.273 1.00 95.69 82 TYR A N 1
ATOM 649 C CA . TYR A 1 82 ? 9.718 5.254 -10.386 1.00 95.69 82 TYR A CA 1
ATOM 650 C C . TYR A 1 82 ? 10.534 4.590 -11.503 1.00 95.69 82 TYR A C 1
ATOM 652 O O . TYR A 1 82 ? 11.462 5.189 -12.044 1.00 95.69 82 TYR A O 1
ATOM 660 N N . ILE A 1 83 ? 10.180 3.348 -11.833 1.00 95.94 83 ILE A N 1
ATOM 661 C CA . ILE A 1 83 ? 10.661 2.618 -13.007 1.00 95.94 83 ILE A CA 1
ATOM 662 C C . ILE A 1 83 ? 9.437 1.918 -13.611 1.00 95.94 83 ILE A C 1
ATOM 664 O O . ILE A 1 83 ? 8.746 1.202 -12.875 1.00 95.94 83 ILE A O 1
ATOM 668 N N . PRO A 1 84 ? 9.152 2.094 -14.916 1.00 95.00 84 PRO A N 1
ATOM 669 C CA . PRO A 1 84 ? 8.006 1.462 -15.560 1.00 95.00 84 PRO A CA 1
ATOM 670 C C . PRO A 1 84 ? 7.961 -0.048 -15.303 1.00 95.00 84 PRO A C 1
ATOM 672 O O . PRO A 1 84 ? 8.976 -0.735 -15.402 1.00 95.00 84 PRO A O 1
ATOM 675 N N . ASN A 1 85 ? 6.774 -0.560 -14.962 1.00 92.94 85 ASN A N 1
ATOM 676 C CA . ASN A 1 85 ? 6.502 -1.983 -14.707 1.00 92.94 85 ASN A CA 1
ATOM 677 C C . ASN A 1 85 ? 7.333 -2.637 -13.588 1.00 92.94 85 ASN A C 1
ATOM 679 O O . ASN A 1 85 ? 7.327 -3.862 -13.455 1.00 92.94 85 ASN A O 1
ATOM 683 N N . LYS A 1 86 ? 8.027 -1.851 -12.757 1.00 96.88 86 LYS A N 1
ATOM 684 C CA . LYS A 1 86 ? 8.814 -2.376 -11.643 1.00 96.88 86 LYS A CA 1
ATOM 685 C C . LYS A 1 86 ? 7.998 -2.450 -10.357 1.00 96.88 86 LYS A C 1
ATOM 687 O O . LYS A 1 86 ? 7.259 -1.529 -10.012 1.00 96.88 86 LYS A O 1
ATOM 692 N N . PHE A 1 87 ? 8.217 -3.536 -9.622 1.00 98.00 87 PHE A N 1
ATOM 693 C CA . PHE A 1 87 ? 7.681 -3.758 -8.286 1.00 98.00 87 PHE A CA 1
ATOM 694 C C . PHE A 1 87 ? 8.827 -3.931 -7.288 1.00 98.00 87 PHE A C 1
ATOM 696 O O . PHE A 1 87 ? 9.853 -4.536 -7.603 1.00 98.00 87 PHE A O 1
ATOM 703 N N . TYR A 1 88 ? 8.640 -3.420 -6.075 1.00 97.69 88 TYR A N 1
ATOM 704 C CA . TYR A 1 88 ? 9.597 -3.518 -4.976 1.00 97.69 88 TYR A CA 1
ATOM 705 C C . TYR A 1 88 ? 8.962 -4.286 -3.820 1.00 97.69 88 TYR A C 1
ATOM 707 O O . TYR A 1 88 ? 7.910 -3.883 -3.328 1.00 97.69 88 TYR A O 1
ATOM 715 N N . CYS A 1 89 ? 9.579 -5.377 -3.362 1.00 97.00 89 CYS A N 1
ATOM 716 C CA . CYS A 1 89 ? 9.110 -6.043 -2.147 1.00 97.00 89 CYS A CA 1
ATOM 717 C C . CYS A 1 89 ? 9.375 -5.129 -0.950 1.00 97.00 89 CYS A C 1
ATOM 719 O O . CYS A 1 89 ? 10.523 -4.756 -0.699 1.00 97.00 89 CYS A O 1
ATOM 721 N N . VAL A 1 90 ? 8.321 -4.782 -0.211 1.00 97.56 90 VAL A N 1
ATOM 722 C CA . VAL A 1 90 ? 8.406 -3.902 0.954 1.00 97.56 90 VAL A CA 1
ATOM 723 C C . VAL A 1 90 ? 7.558 -4.403 2.119 1.00 97.56 90 VAL A C 1
ATOM 725 O O . VAL A 1 90 ? 6.559 -5.106 1.948 1.00 97.56 90 VAL A O 1
ATOM 728 N N . VAL A 1 91 ? 7.937 -3.974 3.319 1.00 97.00 91 VAL A N 1
ATOM 729 C CA . VAL A 1 91 ? 7.112 -4.042 4.526 1.00 97.00 91 VAL A CA 1
ATOM 730 C C . VAL A 1 91 ? 6.713 -2.621 4.911 1.00 97.00 91 VAL A C 1
ATOM 732 O O . VAL A 1 91 ? 7.568 -1.774 5.178 1.00 97.00 91 VAL A O 1
ATOM 735 N N . VAL A 1 92 ? 5.408 -2.363 4.933 1.00 97.44 92 VAL A N 1
ATOM 736 C CA . VAL A 1 92 ? 4.799 -1.061 5.218 1.00 97.44 92 VAL A CA 1
ATOM 737 C C . VAL A 1 92 ? 4.137 -1.098 6.588 1.00 97.44 92 VAL A C 1
ATOM 739 O O . VAL A 1 92 ? 3.322 -1.974 6.860 1.00 97.44 92 VAL A O 1
ATOM 742 N N 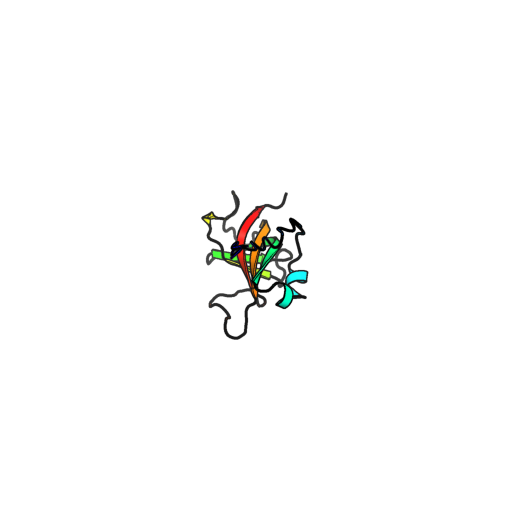. THR A 1 93 ? 4.432 -0.114 7.433 1.00 97.50 93 THR A N 1
ATOM 743 C CA . THR A 1 93 ? 3.730 0.131 8.696 1.00 97.50 93 THR A CA 1
ATOM 744 C C . THR A 1 93 ? 3.042 1.490 8.642 1.00 97.50 93 THR A C 1
ATOM 746 O O . THR A 1 93 ? 3.681 2.517 8.396 1.00 97.50 93 THR A O 1
ATOM 749 N N . GLY A 1 94 ? 1.741 1.528 8.913 1.00 97.00 94 GLY A N 1
ATOM 750 C CA . GLY A 1 94 ? 0.944 2.751 8.833 1.00 97.00 94 GLY A CA 1
ATOM 751 C C . GLY A 1 94 ? -0.455 2.580 9.404 1.00 97.00 94 GLY A C 1
ATOM 752 O O . GLY A 1 94 ? -0.796 1.503 9.883 1.00 97.00 94 GLY A O 1
ATOM 753 N N . VAL A 1 95 ? -1.250 3.649 9.391 1.00 97.12 95 VAL A N 1
ATOM 754 C CA . VAL A 1 95 ? -2.672 3.582 9.769 1.00 97.12 95 VAL A CA 1
ATOM 755 C C . VAL A 1 95 ? -3.477 3.216 8.532 1.00 97.12 95 VAL A C 1
ATOM 757 O O . VAL A 1 95 ? -3.388 3.929 7.536 1.00 97.12 95 VAL A O 1
ATOM 760 N N . PHE A 1 96 ? -4.246 2.135 8.594 1.00 96.06 96 PHE A N 1
ATOM 761 C CA . PHE A 1 96 ? -5.198 1.805 7.541 1.00 96.06 96 PHE A CA 1
ATOM 762 C C . PHE A 1 96 ? -6.470 2.635 7.691 1.00 96.06 96 PHE A C 1
ATOM 764 O O . PHE A 1 96 ? -6.947 2.864 8.806 1.00 96.06 96 PHE A O 1
ATOM 771 N N . LYS A 1 97 ? -6.977 3.111 6.560 1.00 94.50 97 LYS A N 1
ATOM 772 C CA . LYS A 1 97 ? -8.237 3.830 6.429 1.00 94.50 97 LYS A CA 1
ATOM 773 C C . LYS A 1 97 ? -9.011 3.180 5.299 1.00 94.50 97 LYS A C 1
ATOM 775 O O . LYS A 1 97 ? -8.517 3.165 4.170 1.00 94.50 97 LYS A O 1
ATOM 780 N N . GLN A 1 98 ? -10.182 2.649 5.613 1.00 92.94 98 GLN A N 1
ATOM 781 C CA . GLN A 1 98 ? -11.075 2.149 4.578 1.00 92.94 98 GLN A CA 1
ATOM 782 C C . GLN A 1 98 ? -11.632 3.313 3.760 1.00 92.94 98 GLN A C 1
ATOM 784 O O . GLN A 1 98 ? -11.873 4.397 4.302 1.00 92.94 98 GLN A O 1
ATOM 789 N N . TYR A 1 99 ? -11.826 3.096 2.462 1.00 90.00 99 TYR A N 1
ATOM 790 C CA . TYR A 1 99 ? -12.650 4.007 1.681 1.00 90.00 99 TYR A CA 1
ATOM 791 C C . TYR A 1 99 ? -14.117 3.729 2.007 1.00 90.00 99 TYR A C 1
ATOM 793 O O . TYR A 1 99 ? -14.549 2.581 2.049 1.00 90.00 99 TYR A O 1
ATOM 801 N N . THR A 1 100 ? -14.869 4.785 2.290 1.00 80.75 100 THR A N 1
ATOM 802 C CA . THR A 1 100 ? -16.329 4.732 2.386 1.00 80.75 100 THR A CA 1
ATOM 803 C C . THR A 1 100 ? -16.916 5.396 1.145 1.00 80.75 100 THR A C 1
ATOM 805 O O . THR A 1 100 ? -16.239 6.207 0.512 1.00 80.75 100 THR A O 1
ATOM 808 N N . ASP A 1 101 ? -18.169 5.092 0.803 1.00 66.62 101 ASP A N 1
ATOM 809 C CA . ASP A 1 101 ? -18.848 5.646 -0.384 1.00 66.62 101 ASP A CA 1
ATOM 810 C C . ASP A 1 101 ? -18.861 7.190 -0.417 1.00 66.62 101 ASP A C 1
ATOM 812 O O . ASP A 1 101 ? -18.932 7.805 -1.477 1.00 66.62 101 ASP A O 1
ATOM 816 N N . GLU A 1 102 ? -18.731 7.833 0.746 1.00 58.72 102 GLU A N 1
ATOM 817 C CA . GLU A 1 102 ? -18.656 9.293 0.894 1.00 58.72 102 GLU A CA 1
ATOM 818 C C . GLU A 1 102 ? -17.235 9.862 0.706 1.00 58.72 102 GLU A C 1
ATOM 820 O O . GLU A 1 102 ? -17.053 11.076 0.610 1.00 58.72 102 GLU A O 1
ATOM 825 N N . LEU A 1 103 ? -16.213 9.002 0.683 1.00 55.19 103 LEU A N 1
ATOM 826 C CA . LEU A 1 103 ? -14.803 9.354 0.861 1.00 55.19 103 LEU A CA 1
ATOM 827 C C . LEU A 1 103 ? -13.881 8.605 -0.113 1.00 55.19 103 LEU A C 1
ATOM 829 O O . LEU A 1 103 ? -12.711 8.362 0.200 1.00 55.19 103 LEU A O 1
ATOM 833 N N . LEU A 1 104 ? -14.374 8.279 -1.313 1.00 57.94 104 LEU A N 1
ATOM 834 C CA . LEU A 1 104 ? -13.495 7.985 -2.444 1.00 57.94 104 LEU A CA 1
ATOM 835 C C . LEU A 1 104 ? -12.669 9.240 -2.725 1.00 57.94 104 LEU A C 1
ATOM 837 O O . LEU A 1 104 ? -13.130 10.218 -3.318 1.00 57.94 104 LEU A O 1
ATOM 841 N N . ALA A 1 105 ? -11.440 9.238 -2.217 1.00 58.25 105 ALA A N 1
ATOM 842 C CA . ALA A 1 105 ? -10.495 10.301 -2.479 1.00 58.25 105 ALA A CA 1
ATOM 843 C C . ALA A 1 105 ? -10.290 10.375 -3.995 1.00 58.25 105 ALA A C 1
ATOM 845 O O . ALA A 1 105 ? -9.969 9.368 -4.622 1.00 58.25 105 ALA A O 1
ATOM 846 N N . LEU A 1 106 ? -10.459 11.564 -4.581 1.00 59.91 106 LEU A N 1
ATOM 847 C CA . LEU A 1 106 ? -10.052 11.826 -5.961 1.00 59.91 106 LEU A CA 1
ATOM 848 C C . LEU A 1 106 ? -8.652 11.226 -6.167 1.00 59.91 106 LEU A C 1
ATOM 850 O O . LEU A 1 106 ? -7.707 11.617 -5.473 1.00 59.91 106 LEU A O 1
ATOM 854 N N . ASN A 1 107 ? -8.542 10.291 -7.115 1.00 67.25 107 ASN A N 1
ATOM 855 C CA . ASN A 1 107 ? -7.348 9.499 -7.443 1.00 67.25 107 ASN A CA 1
ATOM 856 C C . ASN A 1 107 ? -7.076 8.239 -6.588 1.00 67.25 107 ASN A C 1
ATOM 858 O O . ASN A 1 107 ? -5.933 7.779 -6.562 1.00 67.25 107 ASN A O 1
ATOM 862 N N . SER A 1 108 ? -8.077 7.663 -5.914 1.00 82.69 108 SER A N 1
ATOM 863 C CA . SER A 1 108 ? -7.974 6.292 -5.390 1.00 82.69 108 SER A CA 1
ATOM 864 C C . SER A 1 108 ? -7.818 5.290 -6.537 1.00 82.69 108 SER A C 1
ATOM 866 O O . SER A 1 108 ? -8.513 5.380 -7.549 1.00 82.69 108 SER A O 1
ATOM 868 N N . ILE A 1 109 ? -6.901 4.339 -6.375 1.00 87.75 109 ILE A N 1
ATOM 869 C CA . ILE A 1 109 ? -6.705 3.206 -7.292 1.00 87.75 109 ILE A CA 1
ATOM 870 C C . ILE A 1 109 ? -7.239 1.925 -6.641 1.00 87.75 109 ILE A C 1
ATOM 872 O O . ILE A 1 109 ? -7.713 1.034 -7.337 1.00 87.75 109 ILE A O 1
ATOM 876 N N . SER A 1 110 ? -7.145 1.819 -5.312 1.00 90.81 110 SER A N 1
ATOM 877 C CA . SER A 1 110 ? -7.708 0.711 -4.540 1.00 90.81 110 SER A CA 1
ATOM 878 C C . SER A 1 110 ? -9.203 0.904 -4.317 1.00 90.81 110 SER A C 1
ATOM 880 O O . SER A 1 110 ? -9.621 1.978 -3.890 1.00 90.81 110 SER A O 1
ATOM 882 N N . ASP A 1 111 ? -9.975 -0.171 -4.462 1.00 90.31 111 ASP A N 1
ATOM 883 C CA . ASP A 1 111 ? -11.383 -0.211 -4.044 1.00 90.31 111 ASP A CA 1
ATOM 884 C C . ASP A 1 111 ? -11.547 -0.353 -2.520 1.00 90.31 111 ASP A C 1
ATOM 886 O O . ASP A 1 111 ? -12.645 -0.223 -1.989 1.00 90.31 111 ASP A O 1
ATOM 890 N N . TYR A 1 112 ? -10.463 -0.649 -1.796 1.00 92.75 112 TYR A N 1
ATOM 891 C CA . TYR A 1 112 ? -10.536 -1.053 -0.392 1.00 92.75 112 TYR A CA 1
ATOM 892 C C . TYR A 1 112 ? -10.117 0.065 0.562 1.00 92.75 112 TYR A C 1
ATOM 894 O O . TYR A 1 112 ? -10.783 0.335 1.560 1.00 92.75 112 TYR A O 1
ATOM 902 N N . GLY A 1 113 ? -8.983 0.718 0.306 1.00 93.88 113 GLY A N 1
ATOM 903 C CA . GLY A 1 113 ? -8.502 1.747 1.220 1.00 93.88 113 GLY A CA 1
ATOM 904 C C . GLY A 1 113 ? -7.057 2.161 1.020 1.00 93.88 113 GLY A C 1
ATOM 905 O O . GLY A 1 113 ? -6.356 1.729 0.102 1.00 93.88 113 GLY A O 1
ATOM 906 N N . ILE A 1 114 ? -6.602 2.987 1.959 1.00 94.94 114 ILE A N 1
ATOM 907 C CA . ILE A 1 114 ? -5.280 3.599 1.955 1.00 94.94 114 ILE A CA 1
ATOM 908 C C . ILE A 1 114 ? -4.538 3.338 3.263 1.00 94.94 114 ILE A C 1
ATOM 910 O O . ILE A 1 114 ? -5.105 3.362 4.357 1.00 94.94 114 ILE A O 1
ATOM 914 N N . ILE A 1 115 ? -3.228 3.133 3.164 1.00 96.56 115 ILE A N 1
ATOM 915 C CA . ILE A 1 115 ? -2.326 3.112 4.310 1.00 96.56 115 ILE A CA 1
ATOM 916 C C . ILE A 1 115 ? -1.637 4.474 4.405 1.00 96.56 115 ILE A C 1
ATOM 918 O O . ILE A 1 115 ? -0.853 4.861 3.538 1.00 96.56 115 ILE A O 1
ATOM 922 N N . LEU A 1 116 ? -1.888 5.189 5.501 1.00 95.94 116 LEU A N 1
ATOM 923 C CA . LEU A 1 116 ? -1.144 6.386 5.889 1.00 95.94 116 LEU A CA 1
ATOM 924 C C . LEU A 1 116 ? 0.205 5.946 6.465 1.00 95.94 116 LEU A C 1
ATOM 926 O O . LEU A 1 116 ? 0.303 5.547 7.634 1.00 95.94 116 LEU A O 1
ATOM 930 N N . VAL A 1 117 ? 1.235 5.929 5.621 1.00 97.06 117 VAL A N 1
ATOM 931 C CA . VAL A 1 117 ? 2.497 5.250 5.921 1.00 97.06 117 VAL A CA 1
ATOM 932 C C . VAL A 1 117 ? 3.313 6.038 6.940 1.00 97.06 117 VAL A C 1
ATOM 934 O O . VAL A 1 117 ? 3.675 7.196 6.736 1.00 97.06 117 VAL A O 1
ATOM 937 N N . LYS A 1 118 ? 3.673 5.362 8.033 1.00 96.31 118 LYS A N 1
ATOM 938 C CA . LYS A 1 118 ? 4.632 5.859 9.027 1.00 96.31 118 LYS A CA 1
ATOM 939 C C . LYS A 1 118 ? 6.045 5.361 8.746 1.00 96.31 118 LYS A C 1
ATOM 941 O O . LYS A 1 118 ? 7.004 6.093 8.965 1.00 96.31 118 LYS A O 1
ATOM 946 N N . LYS A 1 119 ? 6.177 4.117 8.279 1.00 95.69 119 LYS A N 1
ATOM 947 C CA . LYS A 1 119 ? 7.458 3.476 7.972 1.00 95.69 119 LYS A CA 1
ATOM 948 C C . LYS A 1 119 ? 7.307 2.533 6.784 1.00 95.69 119 LYS A C 1
ATOM 950 O O . LYS A 1 119 ? 6.307 1.830 6.682 1.00 95.69 119 LYS A O 1
ATOM 955 N N . ILE A 1 120 ? 8.321 2.479 5.933 1.00 97.56 120 ILE A N 1
ATOM 956 C CA . ILE A 1 120 ? 8.432 1.525 4.831 1.00 97.56 120 ILE A CA 1
ATOM 957 C C . ILE A 1 120 ? 9.884 1.060 4.744 1.00 97.56 120 ILE A C 1
ATOM 959 O O . ILE A 1 120 ? 10.795 1.872 4.864 1.00 97.56 120 ILE A O 1
ATOM 963 N N . ASN A 1 121 ? 10.102 -0.243 4.584 1.00 96.56 121 ASN A N 1
ATOM 964 C CA . ASN A 1 121 ? 11.433 -0.820 4.382 1.00 96.56 121 ASN A CA 1
ATOM 965 C C . ASN A 1 121 ? 11.370 -1.837 3.245 1.00 96.56 121 ASN A C 1
ATOM 967 O O . ASN A 1 121 ? 10.311 -2.424 3.015 1.00 96.56 121 ASN A O 1
ATOM 971 N N . MET A 1 122 ? 12.495 -2.066 2.573 1.00 96.62 122 MET A N 1
ATOM 972 C CA . MET A 1 122 ? 12.637 -3.205 1.665 1.00 96.62 122 MET A CA 1
ATOM 973 C C . MET A 1 122 ? 12.445 -4.515 2.437 1.00 96.62 122 MET A C 1
ATOM 975 O O . MET A 1 122 ? 12.739 -4.583 3.632 1.00 96.62 122 MET A O 1
ATOM 979 N N . CYS A 1 123 ? 11.925 -5.541 1.767 1.00 93.25 123 CYS A N 1
ATOM 980 C CA . CYS A 1 123 ? 12.019 -6.902 2.286 1.00 93.25 123 CYS A CA 1
ATOM 981 C C . CYS A 1 123 ? 13.494 -7.305 2.419 1.00 93.25 123 CYS A C 1
ATOM 983 O O . CYS A 1 123 ? 14.296 -6.935 1.561 1.00 93.25 123 CYS A O 1
ATOM 985 N N . GLU A 1 124 ? 13.810 -8.054 3.475 1.00 78.38 124 GLU A N 1
ATOM 986 C CA . GLU A 1 124 ? 15.060 -8.820 3.583 1.00 78.38 124 GLU A CA 1
ATOM 987 C C . GLU A 1 124 ? 15.121 -9.927 2.522 1.00 78.38 124 GLU A C 1
ATOM 989 O O . GLU A 1 124 ? 14.044 -10.498 2.205 1.00 78.38 124 GLU A O 1
#

pLDDT: mean 84.27, std 18.66, range [38.62, 98.0]

Foldseek 3Di:
DDDDDDDPPPPPPPVDPPVPLPADELVVCQVPVVVQAQHWHKYKFKWAQDPVRWIWGHNYQPDLRIATEDDDPVQDDPPDDHDPSDIFTKIFIARWHFADPVRPDVPDSHNGTYGDTPHMDGDD

Secondary structure (DSSP, 8-state):
----------------------PBPHHHHHTTHHHHTT-EEEEEEEEEE-TTS-EEEESSTT-S-EEEEE--GGGSPTT----TT--EEEEEEEEEEE--TT---TT---SSEEEEEEEEEE--

Radius of gyration: 19.37 Å; chains: 1; bounding box: 36×27×79 Å

Sequence (124 aa):
MKKMLITYIIAIFIIGCSNNRNTITISKVIDNIDKYDNKVITVKGFLKIHEMGYKSLFIAPNHDVLLDLSLHTKQLPEGVQYIPNKFYCVVVTGVFKQYTDELLALNSISDYGIILVKKINMCE